Protein AF-A0A929JWS5-F1 (afdb_monomer_lite)

Foldseek 3Di:
DDDFDWWWFDDDPDIWIWGWPDDDPFWTWIATPNFIWMWGDDDPAIATDPPGPDGDDRSRRVRVNVRVVVVD

Secondary structure (DSSP, 8-state):
-PPPPEEEEEETTEEEEEEEEEE-SSEEEEEETTEEEEEEEETTEEEE-TT-SSPPPHHHHHHHHHHHHHT-

Radius of gyration: 11.44 Å; chains: 1; bounding box: 27×30×31 Å

Structure (mmCIF, N/CA/C/O backbone):
data_AF-A0A929JWS5-F1
#
_entry.id   AF-A0A929JWS5-F1
#
loop_
_atom_site.group_PDB
_atom_site.id
_atom_site.type_symbol
_atom_site.label_atom_id
_atom_site.label_alt_id
_atom_site.label_comp_id
_atom_site.label_asym_id
_atom_site.label_entity_id
_atom_site.label_seq_id
_atom_site.pdbx_PDB_ins_code
_atom_site.Cartn_x
_atom_site.Cartn_y
_atom_site.Cartn_z
_atom_site.occupancy
_atom_site.B_iso_or_equiv
_atom_site.auth_seq_id
_atom_site.auth_comp_id
_atom_site.auth_asym_id
_atom_site.auth_atom_id
_atom_site.pdbx_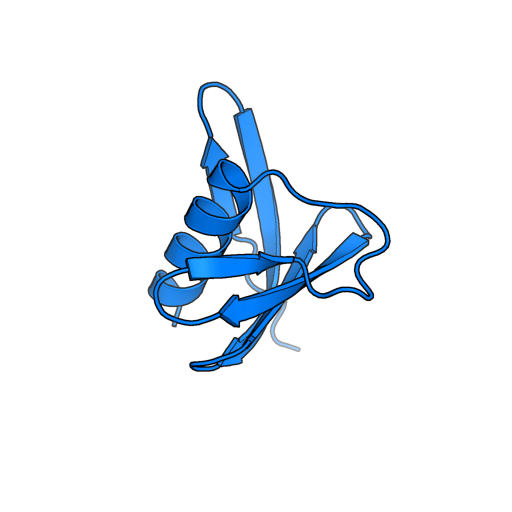PDB_model_num
ATOM 1 N N . MET A 1 1 ? 7.552 -19.338 13.593 1.00 44.00 1 MET A N 1
ATOM 2 C CA . MET A 1 1 ? 7.525 -18.030 12.905 1.00 44.00 1 MET A CA 1
ATOM 3 C C . MET A 1 1 ? 6.636 -18.186 11.686 1.00 44.00 1 MET A C 1
ATOM 5 O O . MET A 1 1 ? 7.007 -18.950 10.805 1.00 44.00 1 MET A O 1
ATOM 9 N N . ASN A 1 2 ? 5.466 -17.545 11.650 1.00 56.06 2 ASN A N 1
ATOM 10 C CA . ASN A 1 2 ? 4.682 -17.484 10.414 1.00 56.06 2 ASN A CA 1
ATOM 11 C C . ASN A 1 2 ? 5.346 -16.453 9.505 1.00 56.06 2 ASN A C 1
ATOM 13 O O . ASN A 1 2 ? 5.550 -15.314 9.922 1.00 56.06 2 ASN A O 1
ATOM 17 N N . GLN A 1 3 ? 5.748 -16.868 8.307 1.00 62.62 3 GLN A N 1
ATOM 18 C CA . GLN A 1 3 ? 6.258 -15.926 7.320 1.00 62.62 3 GLN A CA 1
ATOM 19 C C . GLN A 1 3 ? 5.115 -15.033 6.822 1.00 62.62 3 GLN A C 1
ATOM 21 O O . GLN A 1 3 ? 3.990 -15.522 6.686 1.00 62.62 3 GLN A O 1
ATOM 26 N N . PRO A 1 4 ? 5.377 -13.743 6.561 1.00 77.44 4 PRO A N 1
ATOM 27 C CA . PRO A 1 4 ? 4.368 -12.858 6.004 1.00 77.44 4 PRO A CA 1
ATOM 28 C C . PRO A 1 4 ? 3.932 -13.359 4.622 1.00 77.44 4 PRO A C 1
ATOM 30 O O . PRO A 1 4 ? 4.762 -13.714 3.781 1.00 77.44 4 PRO A O 1
ATOM 33 N N . VAL A 1 5 ? 2.618 -13.405 4.395 1.00 89.00 5 VAL A N 1
ATOM 34 C CA . VAL A 1 5 ? 2.035 -13.847 3.123 1.00 89.00 5 VAL A CA 1
ATOM 35 C C . VAL A 1 5 ? 2.371 -12.820 2.044 1.00 89.00 5 VAL A C 1
ATOM 37 O O . VAL A 1 5 ? 2.054 -11.637 2.178 1.00 89.00 5 VAL A O 1
ATOM 40 N N . ARG A 1 6 ? 3.022 -13.277 0.971 1.00 94.75 6 ARG A N 1
ATOM 41 C CA . ARG A 1 6 ? 3.290 -12.464 -0.217 1.00 94.75 6 ARG A CA 1
ATOM 42 C C . ARG A 1 6 ? 2.031 -12.396 -1.078 1.00 94.75 6 ARG A C 1
ATOM 44 O O . ARG A 1 6 ? 1.514 -13.430 -1.489 1.00 94.75 6 ARG A O 1
ATOM 51 N N . LEU A 1 7 ? 1.585 -11.180 -1.365 1.00 96.94 7 LEU A N 1
ATOM 52 C CA . LEU A 1 7 ? 0.428 -10.863 -2.197 1.00 96.94 7 LEU A CA 1
ATOM 53 C C . LEU A 1 7 ? 0.862 -10.181 -3.497 1.00 96.94 7 LEU A C 1
ATOM 55 O O . LEU A 1 7 ? 1.992 -9.694 -3.617 1.00 96.94 7 LEU A O 1
ATOM 59 N N . GLU A 1 8 ? -0.051 -10.144 -4.464 1.00 97.06 8 GLU A N 1
ATOM 60 C CA . GLU A 1 8 ? 0.154 -9.542 -5.780 1.00 97.06 8 GLU A CA 1
ATOM 61 C C . GLU A 1 8 ? -0.925 -8.503 -6.098 1.00 97.06 8 GLU A C 1
ATOM 63 O O . GLU A 1 8 ? -2.115 -8.767 -5.973 1.00 97.06 8 GLU A O 1
ATOM 68 N N . ALA A 1 9 ? -0.506 -7.313 -6.521 1.00 97.00 9 ALA A N 1
ATOM 69 C CA . ALA A 1 9 ? -1.375 -6.281 -7.069 1.00 97.00 9 ALA A CA 1
ATOM 70 C C . ALA A 1 9 ? -1.093 -6.135 -8.564 1.00 97.00 9 ALA A C 1
ATOM 72 O O . ALA A 1 9 ? 0.050 -5.914 -8.978 1.00 97.00 9 ALA A O 1
ATOM 73 N N . ASN A 1 10 ? -2.142 -6.243 -9.372 1.00 94.94 10 ASN A N 1
ATOM 74 C CA . ASN A 1 10 ? -2.053 -6.201 -10.825 1.00 94.94 10 ASN A CA 1
ATOM 75 C C . ASN A 1 10 ? -2.555 -4.847 -11.322 1.00 94.94 10 ASN A C 1
ATOM 77 O O . ASN A 1 10 ? -3.696 -4.482 -11.069 1.00 94.94 10 ASN A O 1
ATOM 81 N N . THR A 1 11 ? -1.725 -4.100 -12.049 1.00 91.12 11 THR A N 1
ATOM 82 C CA . THR A 1 11 ? -2.155 -2.846 -12.683 1.00 91.12 11 THR A CA 1
ATOM 83 C C . THR A 1 11 ? -1.662 -2.765 -14.120 1.00 91.12 11 THR A C 1
ATOM 85 O O . THR A 1 11 ? -0.460 -2.690 -14.396 1.00 91.12 11 THR A O 1
ATOM 88 N N . GLY A 1 12 ? -2.612 -2.789 -15.056 1.00 87.75 12 GLY A N 1
ATOM 89 C CA . GLY A 1 12 ? -2.327 -2.871 -16.484 1.00 87.75 12 GLY A CA 1
ATOM 90 C C . GLY A 1 12 ? -1.495 -4.113 -16.809 1.00 87.75 12 GLY A C 1
ATOM 91 O O . GLY A 1 12 ? -1.919 -5.237 -16.576 1.00 87.75 12 GLY A O 1
ATOM 92 N N . ASN A 1 13 ? -0.294 -3.897 -17.334 1.00 92.69 13 ASN A N 1
ATOM 93 C CA . ASN A 1 13 ? 0.673 -4.925 -17.721 1.00 92.69 13 ASN A CA 1
ATOM 94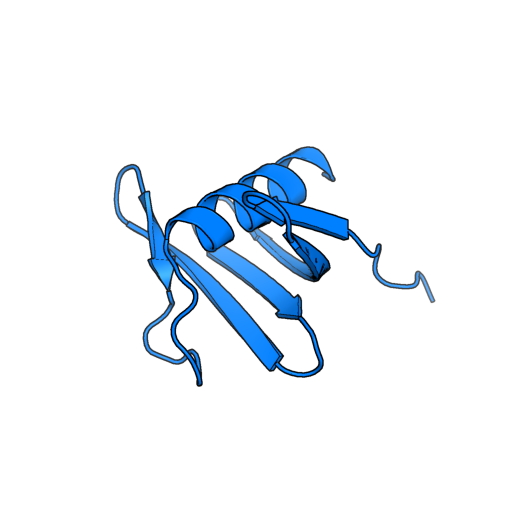 C C . ASN A 1 13 ? 1.790 -5.144 -16.681 1.00 92.69 13 ASN A C 1
ATOM 96 O O . ASN A 1 13 ? 2.848 -5.677 -17.016 1.00 92.69 13 ASN A O 1
ATOM 100 N N . ARG A 1 14 ? 1.596 -4.698 -15.434 1.00 95.00 14 ARG A N 1
ATOM 101 C CA . ARG A 1 14 ? 2.586 -4.813 -14.356 1.00 95.00 14 ARG A CA 1
ATOM 102 C C . ARG A 1 14 ? 2.007 -5.537 -13.147 1.00 95.00 14 ARG A C 1
ATOM 104 O O . ARG A 1 14 ? 0.877 -5.272 -12.741 1.00 95.00 14 ARG A O 1
ATOM 111 N N . ILE A 1 15 ? 2.839 -6.384 -12.547 1.00 96.31 15 ILE A N 1
ATOM 112 C CA . ILE A 1 15 ? 2.549 -7.108 -11.308 1.00 96.31 15 ILE A CA 1
ATOM 113 C C . ILE A 1 15 ? 3.460 -6.558 -10.214 1.00 96.31 15 ILE A C 1
ATOM 115 O O . ILE A 1 15 ? 4.675 -6.444 -10.402 1.00 96.31 15 ILE A O 1
ATOM 119 N N . PHE A 1 16 ? 2.872 -6.208 -9.076 1.00 97.06 16 PHE A N 1
ATOM 120 C CA . PHE A 1 16 ? 3.572 -5.698 -7.905 1.00 97.06 16 PHE A CA 1
ATOM 121 C C . PHE A 1 16 ? 3.412 -6.670 -6.749 1.00 97.06 16 PHE A C 1
ATOM 123 O O . PHE A 1 16 ? 2.296 -7.051 -6.417 1.00 97.06 16 PHE A O 1
ATOM 130 N N . TYR A 1 17 ? 4.520 -7.041 -6.114 1.00 97.31 17 TYR A N 1
ATOM 131 C CA . TYR A 1 17 ? 4.495 -7.952 -4.976 1.00 97.31 17 TYR A CA 1
ATOM 132 C C . TYR A 1 17 ? 4.721 -7.211 -3.668 1.00 97.31 17 TYR A C 1
ATOM 134 O O . TYR A 1 17 ? 5.621 -6.375 -3.577 1.00 97.31 17 TYR A O 1
ATOM 142 N N . PHE A 1 18 ? 3.942 -7.552 -2.650 1.00 97.19 18 PHE A N 1
ATOM 143 C CA . PHE A 1 18 ? 4.017 -6.920 -1.337 1.00 97.19 18 PHE A CA 1
ATOM 144 C C . PHE A 1 18 ? 3.621 -7.890 -0.222 1.00 97.19 18 PHE A C 1
ATOM 146 O O . PHE A 1 18 ? 3.067 -8.957 -0.480 1.00 97.19 18 PHE A O 1
ATOM 153 N N . THR A 1 19 ? 3.904 -7.517 1.020 1.00 97.19 19 THR A N 1
ATOM 154 C CA . THR A 1 19 ? 3.363 -8.166 2.221 1.00 97.19 19 THR A CA 1
ATOM 155 C C . THR A 1 19 ? 2.549 -7.161 3.020 1.00 97.19 19 THR A C 1
ATOM 157 O O . THR A 1 19 ? 2.799 -5.958 2.940 1.00 97.19 19 THR A O 1
ATOM 160 N N . VAL A 1 20 ? 1.569 -7.643 3.782 1.00 96.31 20 VAL A N 1
ATOM 161 C CA . VAL A 1 20 ? 0.744 -6.802 4.657 1.00 96.31 20 VAL A CA 1
ATOM 162 C C . VAL A 1 20 ? 1.311 -6.844 6.068 1.00 96.31 20 VAL A C 1
ATOM 164 O O . VAL A 1 20 ? 1.400 -7.916 6.663 1.00 96.31 20 VAL A O 1
ATOM 167 N N . ASP A 1 21 ? 1.657 -5.674 6.597 1.00 94.88 21 ASP A N 1
ATOM 168 C CA . ASP A 1 21 ? 2.155 -5.514 7.964 1.00 94.88 21 ASP A CA 1
ATOM 169 C C . ASP A 1 21 ? 1.011 -5.158 8.926 1.00 94.88 21 ASP A C 1
ATOM 171 O O . ASP A 1 21 ? 0.981 -5.609 10.071 1.00 94.88 21 ASP A O 1
ATOM 175 N N . LYS A 1 22 ? 0.041 -4.358 8.460 1.00 95.31 22 LYS A N 1
ATOM 176 C CA . LYS A 1 22 ? -1.146 -3.958 9.228 1.00 95.31 22 LYS A CA 1
ATOM 177 C C . LYS A 1 22 ? -2.341 -3.763 8.305 1.00 95.31 22 LYS A C 1
ATOM 179 O O . LYS A 1 22 ? -2.217 -3.147 7.251 1.00 95.31 22 LYS A O 1
ATOM 184 N N . LEU A 1 23 ? -3.507 -4.233 8.735 1.00 95.62 23 LEU A N 1
ATOM 185 C CA . LEU A 1 23 ? -4.772 -4.035 8.036 1.00 95.62 23 LEU A CA 1
ATOM 186 C C . LEU A 1 23 ? -5.878 -3.770 9.056 1.00 95.62 23 LEU A C 1
ATOM 188 O O . LEU A 1 23 ? -6.145 -4.590 9.931 1.00 95.62 23 LEU A O 1
ATOM 192 N N . THR A 1 24 ? -6.481 -2.593 8.947 1.00 96.00 24 THR A N 1
ATOM 193 C CA . THR A 1 24 ? -7.619 -2.128 9.745 1.00 96.00 24 THR A CA 1
ATOM 194 C C . THR A 1 24 ? -8.627 -1.431 8.828 1.00 96.00 24 THR A C 1
ATOM 196 O O . THR A 1 24 ? -8.346 -1.200 7.653 1.00 96.00 24 THR A O 1
ATOM 199 N N . GLU A 1 25 ? -9.780 -1.030 9.364 1.00 95.12 25 GLU A N 1
ATOM 200 C CA . GLU A 1 25 ? -10.799 -0.288 8.606 1.00 95.12 25 GLU A CA 1
ATOM 201 C C . GLU A 1 25 ? -10.281 1.042 8.023 1.00 95.12 25 GLU A C 1
ATOM 203 O O . GLU A 1 25 ? -10.668 1.428 6.921 1.00 95.12 25 GLU A O 1
ATOM 208 N N . ASN A 1 26 ? -9.370 1.721 8.730 1.00 97.00 26 ASN A N 1
ATOM 209 C CA . ASN A 1 26 ? -8.925 3.078 8.388 1.00 97.00 26 ASN A CA 1
ATOM 210 C C . ASN A 1 26 ? -7.466 3.163 7.926 1.00 97.00 26 ASN A C 1
ATOM 212 O O . ASN A 1 26 ? -7.020 4.226 7.494 1.00 97.00 26 ASN A O 1
ATOM 216 N N . GLU A 1 27 ? -6.718 2.066 8.016 1.00 97.56 27 GLU A N 1
ATOM 217 C CA . GLU A 1 27 ? -5.284 2.041 7.744 1.00 97.56 27 GLU A CA 1
ATOM 218 C C . GLU A 1 27 ? -4.846 0.683 7.194 1.00 97.56 27 GLU A C 1
ATOM 220 O O . GLU A 1 27 ? -5.154 -0.358 7.783 1.00 97.56 27 GLU A O 1
ATOM 225 N N . VAL A 1 28 ? -4.063 0.716 6.117 1.00 98.00 28 VAL A N 1
ATOM 226 C CA . VAL A 1 28 ? -3.336 -0.430 5.567 1.00 98.00 28 VAL A CA 1
ATOM 227 C C . VAL A 1 28 ? -1.856 -0.079 5.508 1.00 98.00 28 VAL A C 1
ATOM 229 O O . VAL A 1 28 ? -1.494 0.910 4.881 1.00 98.00 28 VAL A O 1
ATOM 232 N N . SER A 1 29 ? -0.998 -0.885 6.125 1.00 97.75 29 SER A N 1
ATOM 233 C CA . SER A 1 29 ? 0.456 -0.766 5.996 1.00 97.75 29 SER A CA 1
ATOM 234 C C . SER A 1 29 ? 1.032 -2.011 5.337 1.00 97.75 29 SER A C 1
ATOM 236 O O . SER A 1 29 ? 0.694 -3.136 5.713 1.00 97.75 29 SER A O 1
ATOM 238 N N . ILE A 1 30 ? 1.890 -1.800 4.344 1.00 97.50 30 ILE A N 1
ATOM 239 C CA . ILE A 1 30 ? 2.514 -2.852 3.545 1.00 97.50 30 ILE A CA 1
ATOM 240 C C . ILE A 1 30 ? 4.021 -2.643 3.417 1.00 97.50 30 ILE A C 1
ATOM 242 O O . ILE A 1 30 ? 4.518 -1.515 3.485 1.00 97.50 30 ILE A O 1
ATOM 246 N N . MET A 1 31 ? 4.719 -3.726 3.091 1.00 97.25 31 MET A N 1
ATOM 247 C CA . MET A 1 31 ? 6.097 -3.706 2.616 1.00 97.25 31 MET A CA 1
ATOM 248 C C . MET A 1 31 ? 6.130 -4.092 1.136 1.00 97.25 31 MET A C 1
ATOM 250 O O . MET A 1 31 ? 5.683 -5.173 0.754 1.00 97.25 31 MET A O 1
ATOM 254 N N . MET A 1 32 ? 6.688 -3.227 0.292 1.00 96.31 32 MET A N 1
ATOM 255 C CA . MET A 1 32 ? 6.864 -3.470 -1.141 1.00 96.31 32 MET A CA 1
ATOM 256 C C . MET A 1 32 ? 8.281 -3.071 -1.547 1.00 96.31 32 MET A C 1
ATOM 258 O O . MET A 1 32 ? 8.661 -1.911 -1.425 1.00 96.31 32 MET A O 1
ATOM 262 N N . TYR A 1 33 ? 9.070 -4.035 -2.027 1.00 94.19 33 TYR A N 1
ATOM 263 C CA . TYR A 1 33 ? 10.451 -3.816 -2.488 1.00 94.19 33 TYR A CA 1
ATOM 264 C C . TYR A 1 33 ? 11.333 -3.044 -1.486 1.00 94.19 33 TYR A C 1
ATOM 266 O O . TYR A 1 33 ? 12.011 -2.085 -1.851 1.00 94.19 33 TYR A O 1
ATOM 274 N N . ASN A 1 34 ? 11.317 -3.464 -0.215 1.00 91.81 34 ASN A N 1
ATOM 275 C CA . ASN A 1 34 ? 12.033 -2.828 0.905 1.00 91.81 34 ASN A CA 1
ATOM 276 C C . ASN A 1 34 ? 11.608 -1.379 1.208 1.00 91.81 34 ASN A C 1
ATOM 278 O O . ASN A 1 34 ? 12.339 -0.645 1.874 1.00 91.81 34 ASN A O 1
ATOM 282 N N . ALA A 1 35 ? 10.438 -0.959 0.731 1.00 95.12 35 ALA A N 1
ATOM 283 C CA . ALA A 1 35 ? 9.816 0.301 1.098 1.00 95.12 35 ALA A CA 1
ATOM 284 C C . ALA A 1 35 ? 8.488 0.037 1.813 1.00 95.12 35 ALA A C 1
ATOM 286 O O . ALA A 1 35 ? 7.620 -0.676 1.303 1.00 95.12 35 ALA A O 1
ATOM 287 N N . SER A 1 36 ? 8.335 0.645 2.987 1.00 96.94 36 SER A N 1
ATOM 288 C CA . SER A 1 36 ? 7.066 0.669 3.704 1.00 96.94 36 SER A CA 1
ATOM 289 C C . SER A 1 36 ? 6.141 1.717 3.097 1.00 96.94 36 SER A C 1
ATOM 291 O O . SER A 1 36 ? 6.553 2.856 2.859 1.00 96.94 36 SER A O 1
ATOM 293 N N . TYR A 1 37 ? 4.886 1.334 2.893 1.00 98.12 37 TYR A N 1
ATOM 294 C CA . TYR A 1 37 ? 3.817 2.244 2.508 1.00 98.12 37 TYR A CA 1
ATOM 295 C C . TYR A 1 37 ? 2.656 2.096 3.475 1.00 98.12 37 TYR A C 1
ATOM 297 O O . TYR A 1 37 ? 2.207 0.984 3.742 1.00 98.12 37 TYR A O 1
ATOM 305 N N . THR A 1 38 ? 2.140 3.226 3.939 1.00 98.38 38 THR A N 1
ATOM 306 C CA . THR A 1 38 ? 0.889 3.298 4.685 1.00 98.38 38 THR A CA 1
ATOM 307 C C . THR A 1 38 ? -0.156 4.010 3.839 1.00 98.38 38 THR A C 1
ATOM 309 O O . THR A 1 38 ? 0.108 5.057 3.238 1.00 98.38 38 THR A O 1
ATOM 312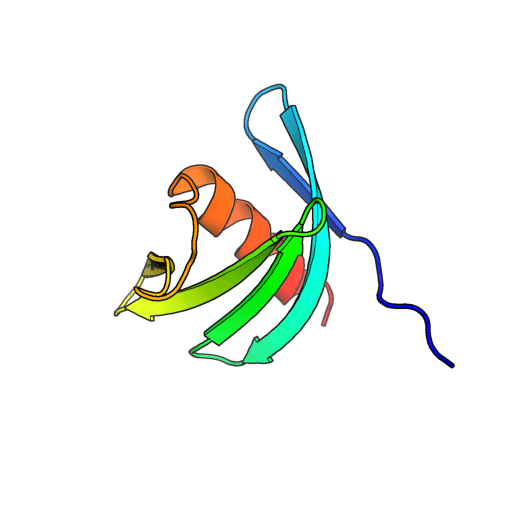 N N . PHE A 1 39 ? -1.354 3.445 3.790 1.00 98.44 39 PHE A N 1
ATOM 313 C CA . PHE A 1 39 ? -2.526 4.026 3.158 1.00 98.44 39 PHE A CA 1
ATOM 314 C C . PHE A 1 39 ? -3.589 4.263 4.214 1.00 98.44 39 PHE A C 1
ATOM 316 O O . PHE A 1 39 ? -3.848 3.393 5.044 1.00 98.44 39 PHE A O 1
ATOM 323 N N . ILE A 1 40 ? -4.209 5.436 4.168 1.00 98.12 40 ILE A N 1
ATOM 324 C CA . ILE A 1 40 ? -5.263 5.833 5.099 1.00 98.12 40 ILE A CA 1
ATOM 325 C C . ILE A 1 40 ? -6.581 6.029 4.368 1.00 98.12 40 ILE A C 1
ATOM 327 O O . ILE A 1 40 ? -6.616 6.462 3.212 1.00 98.12 40 ILE A O 1
ATOM 331 N N . ARG A 1 41 ? -7.676 5.696 5.047 1.00 97.12 41 ARG A N 1
ATOM 332 C CA . ARG A 1 41 ? -9.022 5.910 4.531 1.00 97.12 41 ARG A CA 1
ATOM 333 C C . ARG A 1 41 ? -9.399 7.378 4.712 1.00 97.12 41 ARG A C 1
ATOM 335 O O . ARG A 1 41 ? -9.484 7.882 5.826 1.00 97.12 41 ARG A O 1
ATOM 342 N N . THR A 1 42 ? -9.653 8.067 3.608 1.00 94.19 42 THR A N 1
ATOM 343 C CA . THR A 1 42 ? -10.135 9.452 3.577 1.00 94.19 42 THR A CA 1
ATOM 344 C C . THR A 1 42 ? -11.486 9.474 2.870 1.00 94.19 42 THR A C 1
ATOM 346 O O . THR A 1 42 ? -11.563 9.509 1.639 1.00 94.19 42 THR A O 1
ATOM 349 N N . GLY A 1 43 ? -12.564 9.382 3.652 1.00 92.94 43 GLY A N 1
ATOM 350 C CA . GLY A 1 43 ? -13.921 9.215 3.132 1.00 92.94 43 GLY A CA 1
ATOM 351 C C . GLY A 1 43 ? -14.084 7.889 2.379 1.00 92.94 43 GLY A C 1
ATOM 352 O O . GLY A 1 43 ? -13.877 6.809 2.932 1.00 92.94 43 GLY A O 1
ATOM 353 N N . ALA A 1 44 ? -14.454 7.965 1.099 1.00 91.62 44 ALA A N 1
ATOM 354 C CA . ALA A 1 44 ? -14.657 6.789 0.248 1.00 91.62 44 ALA A CA 1
ATOM 355 C C . ALA A 1 44 ? -13.368 6.251 -0.409 1.00 91.62 44 ALA A C 1
ATOM 357 O O . ALA A 1 44 ? -13.405 5.194 -1.038 1.00 91.62 44 ALA A O 1
ATOM 358 N N . SER A 1 45 ? -12.238 6.945 -0.253 1.00 95.44 45 SER A N 1
ATOM 359 C CA . SER A 1 45 ? -10.995 6.645 -0.970 1.00 95.44 45 SER A CA 1
ATOM 360 C C . SER A 1 45 ? -9.860 6.280 -0.020 1.00 95.44 45 SER A C 1
ATOM 362 O O . SER A 1 45 ? -9.816 6.737 1.120 1.00 95.44 45 SER A O 1
ATOM 364 N N . TRP A 1 46 ? -8.917 5.477 -0.507 1.00 98.00 46 TRP A N 1
ATOM 365 C CA . TRP A 1 46 ? -7.634 5.233 0.153 1.00 98.00 46 TRP A CA 1
ATOM 366 C C . TRP A 1 46 ? -6.585 6.179 -0.410 1.00 98.00 46 TRP A C 1
ATOM 368 O O . TRP A 1 46 ? -6.492 6.324 -1.624 1.00 98.00 46 TRP A O 1
ATOM 378 N N . THR A 1 47 ? -5.791 6.817 0.439 1.00 98.12 47 THR A N 1
ATOM 379 C CA . THR A 1 47 ? -4.755 7.763 0.009 1.00 98.12 47 THR A CA 1
ATOM 380 C C . THR A 1 47 ? -3.419 7.444 0.662 1.00 98.12 47 THR A C 1
ATOM 382 O O . THR A 1 47 ? -3.361 6.760 1.684 1.00 98.12 47 THR A O 1
ATOM 385 N N . ASN A 1 48 ? -2.325 7.910 0.054 1.00 98.38 48 ASN A N 1
ATOM 386 C CA . ASN A 1 48 ? -1.002 7.811 0.668 1.00 98.38 48 ASN A CA 1
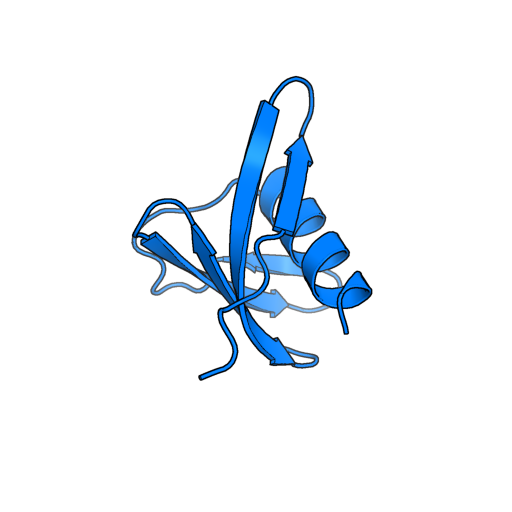ATOM 387 C C . ASN A 1 48 ? -1.006 8.518 2.021 1.00 98.38 48 ASN A C 1
ATOM 389 O O . ASN A 1 48 ? -1.467 9.655 2.129 1.00 98.38 48 ASN A O 1
ATOM 393 N N . HIS A 1 49 ? -0.412 7.886 3.026 1.00 97.81 49 HIS A N 1
ATOM 394 C CA . HIS A 1 49 ? -0.052 8.598 4.235 1.00 97.81 49 HIS A CA 1
ATOM 395 C C . HIS A 1 49 ? 1.026 9.647 3.927 1.00 97.81 49 HIS A C 1
ATOM 397 O O . HIS A 1 49 ? 1.937 9.403 3.133 1.00 97.81 49 HIS A O 1
ATOM 403 N N . VAL A 1 50 ? 0.961 10.803 4.595 1.00 96.19 50 VAL A N 1
ATOM 404 C CA . VAL A 1 50 ? 1.898 11.927 4.388 1.00 96.19 50 VAL A CA 1
ATOM 405 C C . VAL A 1 50 ? 3.356 11.566 4.703 1.00 96.19 50 VAL A C 1
ATOM 407 O O . VAL A 1 50 ? 4.277 12.190 4.190 1.00 96.19 50 VAL A O 1
ATOM 410 N N . LEU A 1 51 ? 3.568 10.536 5.529 1.00 95.50 51 LEU A N 1
ATOM 411 C CA . LEU A 1 51 ? 4.900 10.052 5.913 1.00 95.50 51 LEU A CA 1
ATOM 412 C C . LEU A 1 51 ? 5.495 9.022 4.940 1.00 95.50 51 LEU A C 1
ATOM 414 O O . LEU A 1 51 ? 6.624 8.582 5.153 1.00 95.50 51 LEU A O 1
ATOM 418 N N . ASN A 1 52 ? 4.774 8.614 3.890 1.00 96.56 52 ASN A N 1
ATOM 419 C CA . ASN A 1 52 ? 5.345 7.710 2.895 1.00 96.56 52 ASN A CA 1
ATOM 420 C C . ASN A 1 52 ? 6.513 8.401 2.186 1.00 96.56 52 ASN A C 1
ATOM 422 O O . ASN A 1 52 ? 6.376 9.506 1.664 1.00 96.56 52 ASN A O 1
ATOM 426 N N . LYS A 1 53 ? 7.660 7.716 2.107 1.00 93.69 53 LYS A N 1
ATOM 427 C CA . LYS A 1 53 ? 8.856 8.242 1.429 1.00 93.69 53 LYS A CA 1
ATOM 428 C C . LYS A 1 53 ? 8.608 8.536 -0.054 1.00 93.69 53 LYS A C 1
ATOM 430 O O . LYS A 1 53 ? 9.196 9.461 -0.606 1.00 93.69 53 LYS A O 1
ATOM 435 N N . PHE A 1 54 ? 7.753 7.737 -0.687 1.00 94.19 54 PHE A N 1
ATOM 436 C CA . PHE A 1 54 ? 7.340 7.905 -2.073 1.00 94.19 54 PHE A CA 1
ATOM 437 C C . PHE A 1 54 ? 5.820 7.826 -2.180 1.00 94.19 54 PHE A C 1
ATOM 439 O O . PHE A 1 54 ? 5.170 7.084 -1.446 1.00 94.19 54 PHE A O 1
ATOM 446 N N . ILE A 1 55 ? 5.261 8.578 -3.124 1.00 95.44 55 ILE A N 1
ATOM 447 C CA . ILE A 1 55 ? 3.833 8.544 -3.425 1.00 95.44 55 ILE A CA 1
ATOM 448 C C . ILE A 1 55 ? 3.555 7.375 -4.364 1.00 95.44 55 ILE A C 1
ATOM 450 O O . ILE A 1 55 ? 4.099 7.301 -5.466 1.00 95.44 55 ILE A O 1
ATOM 454 N N . MET A 1 56 ? 2.677 6.475 -3.934 1.00 96.19 56 MET A N 1
ATOM 455 C CA . MET A 1 56 ? 2.135 5.434 -4.791 1.00 96.19 56 MET A CA 1
ATOM 456 C C . MET A 1 56 ? 0.998 6.005 -5.643 1.00 96.19 56 MET A C 1
ATOM 458 O O . MET A 1 56 ? 0.188 6.804 -5.166 1.00 96.19 56 MET A O 1
ATOM 462 N N . ALA A 1 57 ? 0.928 5.606 -6.912 1.00 96.00 57 ALA A N 1
ATOM 463 C CA . ALA A 1 57 ? -0.148 6.033 -7.798 1.00 96.00 57 ALA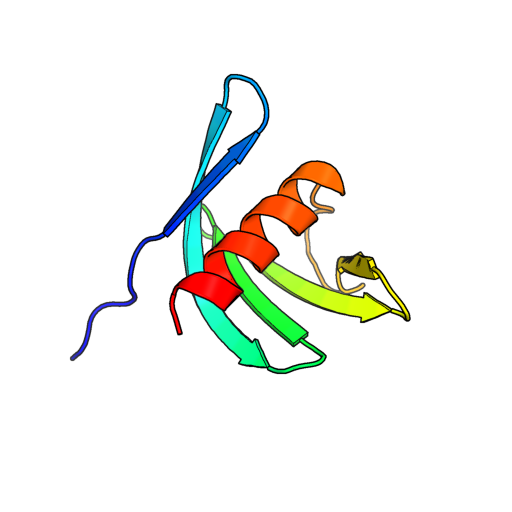 A CA 1
ATOM 464 C C . ALA A 1 57 ? -1.502 5.474 -7.332 1.00 96.00 57 ALA A C 1
ATOM 466 O O . ALA A 1 57 ? -1.593 4.316 -6.926 1.00 96.00 57 ALA A O 1
ATOM 467 N N . GLN A 1 58 ? -2.567 6.273 -7.449 1.00 96.25 58 GLN A N 1
ATOM 468 C CA . GLN A 1 58 ? -3.884 5.945 -6.890 1.00 96.25 58 GLN A CA 1
ATOM 469 C C . GLN A 1 58 ? -4.450 4.600 -7.370 1.00 96.25 58 GLN A C 1
ATOM 471 O O . GLN A 1 58 ? -5.013 3.852 -6.578 1.00 96.25 58 GLN A O 1
ATOM 476 N N . HIS A 1 59 ? -4.284 4.273 -8.655 1.00 95.69 59 HIS A N 1
ATOM 477 C CA . HIS A 1 59 ? -4.752 2.996 -9.199 1.00 95.69 59 HIS A CA 1
ATOM 478 C C . HIS 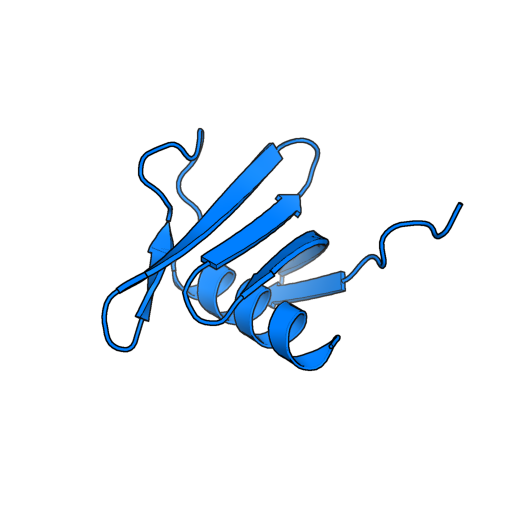A 1 59 ? -4.060 1.802 -8.525 1.00 95.69 59 HIS A C 1
ATOM 480 O O . HIS A 1 59 ? -4.715 0.813 -8.224 1.00 95.69 59 HIS A O 1
ATOM 486 N N . LEU A 1 60 ? -2.764 1.915 -8.215 1.00 97.12 60 LEU A N 1
ATOM 487 C CA . LEU A 1 60 ? -2.024 0.852 -7.541 1.00 97.12 60 LEU A CA 1
ATOM 488 C C . LEU A 1 60 ? -2.415 0.748 -6.061 1.00 97.12 60 LEU A C 1
ATOM 490 O O . LEU A 1 60 ? -2.540 -0.362 -5.560 1.00 97.12 60 LEU A O 1
ATOM 494 N N . ILE A 1 61 ? -2.677 1.871 -5.380 1.00 97.69 61 ILE A N 1
ATOM 495 C CA . ILE A 1 61 ? -3.200 1.858 -4.000 1.00 97.69 61 ILE A CA 1
ATOM 496 C C . ILE A 1 61 ? -4.510 1.075 -3.938 1.00 97.69 61 ILE A C 1
ATOM 498 O O . ILE A 1 61 ? -4.676 0.223 -3.069 1.00 97.69 61 ILE A O 1
ATOM 502 N N . ASN A 1 62 ? -5.430 1.352 -4.866 1.00 96.69 62 ASN A N 1
ATOM 503 C CA . ASN A 1 62 ? -6.730 0.690 -4.901 1.00 96.69 62 ASN A CA 1
ATOM 504 C C . ASN A 1 62 ? -6.577 -0.831 -5.041 1.00 96.69 62 ASN A C 1
ATOM 506 O O . ASN A 1 62 ? -7.209 -1.570 -4.291 1.00 96.69 62 ASN A O 1
ATOM 510 N N . GLU A 1 63 ? -5.703 -1.287 -5.942 1.00 97.62 63 GLU A N 1
ATOM 511 C CA . GLU A 1 63 ? -5.434 -2.715 -6.148 1.00 97.62 63 GLU A CA 1
ATOM 512 C C . GLU A 1 63 ? -4.762 -3.362 -4.935 1.00 97.62 63 GLU A C 1
ATOM 514 O O . GLU A 1 63 ? -5.204 -4.406 -4.462 1.00 97.62 63 GLU A O 1
ATOM 519 N N . VAL A 1 64 ? -3.736 -2.719 -4.373 1.00 97.25 64 VAL A N 1
ATOM 520 C CA . VAL A 1 64 ? -3.038 -3.208 -3.177 1.00 97.25 64 VAL A CA 1
ATOM 521 C C . VAL A 1 64 ? -4.003 -3.377 -2.009 1.00 97.25 64 VAL A C 1
ATOM 523 O O . VAL A 1 64 ? -4.009 -4.424 -1.363 1.00 97.25 64 VAL A O 1
ATOM 526 N N . VAL A 1 65 ? -4.836 -2.370 -1.741 1.00 97.19 65 VAL A N 1
ATOM 527 C CA . VAL A 1 65 ? -5.783 -2.428 -0.627 1.00 97.19 65 VAL A CA 1
ATOM 528 C C . VAL A 1 65 ? -6.880 -3.458 -0.888 1.00 97.19 65 VAL A C 1
ATOM 530 O O . VAL A 1 65 ? -7.201 -4.229 0.013 1.00 97.19 65 VAL A O 1
ATOM 533 N N . ALA A 1 66 ? -7.410 -3.533 -2.111 1.00 96.56 66 ALA A N 1
ATOM 534 C CA . ALA A 1 66 ? -8.414 -4.533 -2.468 1.00 96.56 66 ALA A CA 1
ATOM 535 C C . ALA A 1 66 ? -7.888 -5.964 -2.290 1.00 96.56 66 ALA A C 1
ATOM 537 O O . ALA A 1 66 ? -8.605 -6.831 -1.794 1.00 96.56 66 ALA A O 1
ATOM 538 N N . VAL A 1 67 ? -6.634 -6.216 -2.671 1.00 97.19 67 VAL A N 1
ATOM 539 C CA . VAL A 1 67 ? -5.980 -7.515 -2.482 1.00 97.19 67 VAL A CA 1
ATOM 540 C C . VAL A 1 67 ? -5.713 -7.784 -1.002 1.00 97.19 67 VAL A C 1
ATOM 542 O O . VAL A 1 67 ? -6.023 -8.874 -0.527 1.00 97.19 67 VAL A O 1
ATOM 545 N N . ALA A 1 68 ? -5.206 -6.800 -0.255 1.00 95.62 68 ALA A N 1
ATOM 546 C CA . ALA A 1 68 ? -4.956 -6.937 1.179 1.00 95.62 68 ALA A CA 1
ATOM 547 C C . ALA A 1 68 ? -6.237 -7.299 1.949 1.00 95.62 68 ALA A C 1
ATOM 549 O O . ALA A 1 68 ? -6.222 -8.211 2.768 1.00 95.62 68 ALA A O 1
ATOM 550 N N . GLN A 1 69 ? -7.353 -6.633 1.642 1.00 94.56 69 GLN A N 1
ATOM 551 C CA . GLN A 1 69 ? -8.650 -6.868 2.283 1.00 94.56 69 GLN A CA 1
ATOM 552 C C . GLN A 1 69 ? -9.253 -8.242 1.969 1.00 94.56 69 GLN A C 1
ATOM 554 O O . GLN A 1 69 ? -9.991 -8.769 2.789 1.00 94.56 69 GLN A O 1
ATOM 559 N N . LYS A 1 70 ? -8.949 -8.829 0.804 1.00 93.56 70 LYS A N 1
ATOM 560 C CA . LYS A 1 70 ? -9.413 -10.177 0.425 1.00 93.56 70 LYS A CA 1
ATOM 561 C C . LYS A 1 70 ? -8.600 -11.308 1.059 1.00 93.56 70 LYS A C 1
ATOM 563 O O . LYS A 1 70 ? -9.024 -12.456 0.989 1.00 93.56 70 LYS A O 1
ATOM 568 N N . ALA A 1 71 ? -7.410 -11.006 1.575 1.00 85.25 71 ALA A N 1
ATOM 569 C CA . ALA A 1 71 ? -6.493 -11.992 2.141 1.00 85.25 71 ALA A CA 1
ATOM 570 C C . ALA A 1 71 ? -6.694 -12.228 3.654 1.00 85.25 71 ALA A C 1
ATOM 572 O O . ALA A 1 71 ? -6.022 -13.096 4.214 1.00 85.25 71 ALA A O 1
ATOM 573 N N . GLN A 1 72 ? -7.581 -11.459 4.301 1.00 68.75 72 GLN A N 1
ATOM 574 C CA . GLN A 1 72 ? -8.097 -11.692 5.658 1.00 68.75 72 GLN A CA 1
ATOM 575 C C . GLN A 1 72 ? -9.443 -12.413 5.606 1.00 68.75 72 GLN A C 1
ATOM 577 O O . GLN A 1 72 ? -9.687 -13.214 6.534 1.00 68.75 72 GLN A O 1
#

pLDDT: mean 93.35, std 9.44, range [44.0, 98.44]

Sequence (72 aa):
MNQPVRLEANTGNRIFYFTVDKLTENEVSIMMYNASYTFIRTGASWTNHVLNKFIMAQHLINEVVAVAQKAQ